Protein AF-A0A804LPM0-F1 (afdb_monomer_lite)

Radius of gyration: 15.23 Å; chains: 1; bounding box: 44×26×36 Å

Sequence (78 aa):
MSDVPISTRLLRHIIDLKRHFKRAGKSKVVPKYFQVGTVVEPASEFYSSRLKNRERKATLVDELLSDQSLKSYRVQPA

Organism: Zea mays (NCBI:txid4577)

Secondary structure (DSSP, 8-state):
---HHHHHHHTHHHH-SSS-PPPP-S--S--SS---------TT-SSSSPPPTTT--SSHHHHHHH-HHHHTTS----

Structure (mmCIF, N/CA/C/O backbone):
data_AF-A0A804LPM0-F1
#
_entry.id   AF-A0A804LPM0-F1
#
loop_
_atom_site.group_PDB
_atom_site.id
_atom_site.type_symbol
_atom_site.label_atom_id
_atom_site.label_alt_id
_atom_site.label_comp_id
_atom_site.label_asym_id
_atom_site.label_entity_id
_atom_site.label_seq_id
_atom_site.pdbx_PDB_ins_code
_atom_site.Cartn_x
_atom_site.Cartn_y
_atom_site.Cartn_z
_atom_site.occupancy
_atom_site.B_iso_or_equiv
_atom_site.auth_seq_id
_atom_site.auth_comp_id
_atom_site.auth_asym_id
_atom_site.auth_atom_id
_atom_site.pdbx_PDB_model_num
ATOM 1 N N . MET A 1 1 ? 3.385 9.635 -20.502 1.00 43.88 1 MET A N 1
ATOM 2 C CA . MET A 1 1 ? 2.763 9.862 -19.173 1.00 43.88 1 MET A CA 1
ATOM 3 C C . MET A 1 1 ? 1.775 8.729 -18.836 1.00 43.88 1 MET A C 1
ATOM 5 O O . MET 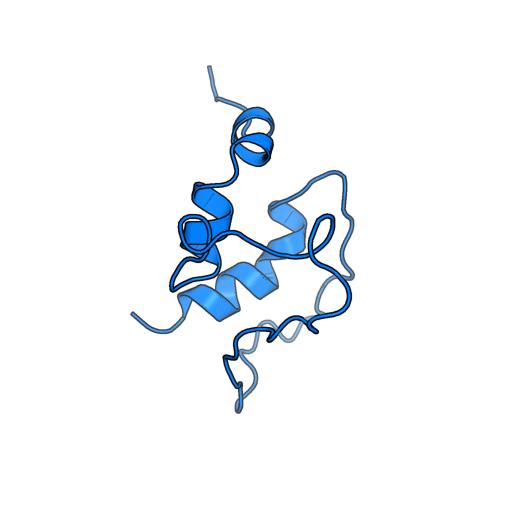A 1 1 ? 0.689 8.995 -18.342 1.00 43.88 1 MET A O 1
ATOM 9 N N . SER A 1 2 ? 2.135 7.463 -19.102 1.00 48.59 2 SER A N 1
ATOM 10 C CA . SER A 1 2 ? 1.215 6.304 -19.035 1.00 48.59 2 SER A CA 1
ATOM 11 C C . SER A 1 2 ? 1.848 5.015 -18.478 1.00 48.59 2 SER A C 1
ATOM 13 O O . SER A 1 2 ? 1.134 4.062 -18.193 1.00 48.59 2 SER A O 1
ATOM 15 N N . ASP A 1 3 ? 3.166 4.982 -18.255 1.00 54.19 3 ASP A N 1
ATOM 16 C CA . ASP A 1 3 ? 3.913 3.744 -17.945 1.00 54.19 3 ASP A CA 1
ATOM 17 C C . ASP A 1 3 ? 4.297 3.589 -16.462 1.00 54.19 3 ASP A C 1
ATOM 19 O O . ASP A 1 3 ? 4.831 2.563 -16.031 1.00 54.19 3 ASP A O 1
ATOM 23 N N . VAL A 1 4 ? 4.014 4.618 -15.662 1.00 63.25 4 VAL A N 1
ATOM 24 C CA . VAL A 1 4 ? 4.419 4.729 -14.254 1.00 63.25 4 VAL A CA 1
ATOM 25 C C . VAL A 1 4 ? 3.920 3.563 -13.379 1.00 63.25 4 VAL A C 1
ATOM 27 O O . VAL A 1 4 ? 4.751 2.966 -12.694 1.00 63.25 4 VAL A O 1
ATOM 30 N N . PRO A 1 5 ? 2.629 3.162 -13.395 1.00 69.00 5 PRO A N 1
ATOM 31 C CA . PRO A 1 5 ? 2.144 2.106 -12.497 1.00 69.00 5 PRO A CA 1
ATOM 32 C C . PRO A 1 5 ? 2.699 0.712 -12.831 1.00 69.00 5 PRO A C 1
ATOM 34 O O . PRO A 1 5 ? 2.783 -0.157 -11.962 1.00 69.00 5 PRO A O 1
ATOM 37 N N . ILE A 1 6 ? 3.088 0.476 -14.085 1.00 70.75 6 ILE A N 1
ATOM 38 C CA . ILE A 1 6 ? 3.558 -0.837 -14.542 1.00 70.75 6 ILE A CA 1
ATOM 39 C C . ILE A 1 6 ? 5.047 -0.990 -14.248 1.00 70.75 6 ILE A C 1
ATOM 41 O O . ILE A 1 6 ? 5.475 -2.022 -13.731 1.00 70.75 6 ILE A O 1
ATOM 45 N N . SER A 1 7 ? 5.825 0.064 -14.499 1.00 67.62 7 SER A N 1
ATOM 46 C CA . SER A 1 7 ? 7.252 0.099 -14.180 1.00 67.62 7 SER A CA 1
ATOM 47 C C . SER A 1 7 ? 7.503 -0.086 -12.679 1.00 67.62 7 SER A C 1
ATOM 49 O O . SER A 1 7 ? 8.311 -0.925 -12.275 1.00 67.62 7 SER A O 1
ATOM 51 N N . THR A 1 8 ? 6.737 0.597 -11.826 1.00 72.69 8 THR A N 1
ATOM 52 C CA . THR A 1 8 ? 6.886 0.479 -10.365 1.00 72.69 8 THR A CA 1
ATOM 53 C C . THR A 1 8 ? 6.516 -0.909 -9.856 1.00 72.69 8 THR A C 1
ATOM 55 O O . THR A 1 8 ? 7.213 -1.458 -9.003 1.00 72.69 8 THR A O 1
ATOM 58 N N . ARG A 1 9 ? 5.494 -1.547 -10.444 1.00 71.62 9 ARG A N 1
ATOM 59 C CA . ARG A 1 9 ? 5.141 -2.952 -10.185 1.00 71.62 9 ARG A CA 1
ATOM 60 C C . ARG A 1 9 ? 6.272 -3.922 -10.542 1.00 71.62 9 ARG A C 1
ATOM 62 O O . ARG A 1 9 ? 6.487 -4.893 -9.813 1.00 71.62 9 ARG A O 1
ATOM 69 N N . LEU A 1 10 ? 6.971 -3.697 -11.651 1.00 69.38 10 LEU A N 1
ATOM 70 C CA . LEU A 1 10 ? 8.073 -4.560 -12.087 1.00 69.38 10 LEU A CA 1
ATOM 71 C C . LEU A 1 10 ? 9.309 -4.411 -11.190 1.00 69.38 10 LEU A C 1
ATOM 73 O O . LEU A 1 10 ? 10.001 -5.395 -10.934 1.00 69.38 10 LEU A O 1
ATOM 77 N N . LEU A 1 11 ? 9.546 -3.211 -10.659 1.00 71.81 11 LEU A N 1
ATOM 78 C CA . LEU A 1 11 ? 10.704 -2.889 -9.822 1.00 71.81 11 LEU A CA 1
ATOM 79 C C . LEU A 1 11 ? 10.464 -3.081 -8.315 1.00 71.81 11 LEU A C 1
ATOM 81 O O . LEU A 1 11 ? 11.317 -2.716 -7.511 1.00 71.81 11 LEU A O 1
ATOM 85 N N . ARG A 1 12 ? 9.354 -3.712 -7.902 1.00 76.62 12 ARG A N 1
ATOM 86 C CA . ARG A 1 12 ? 9.020 -3.926 -6.475 1.00 76.62 12 ARG A CA 1
ATOM 87 C C . ARG A 1 12 ? 10.097 -4.631 -5.658 1.00 76.62 12 ARG A C 1
ATOM 89 O O . ARG A 1 12 ? 10.177 -4.404 -4.461 1.00 76.62 12 ARG A O 1
ATOM 96 N N . HIS A 1 13 ? 10.936 -5.451 -6.287 1.00 69.88 13 HIS A N 1
ATOM 97 C CA . HIS A 1 13 ? 12.043 -6.112 -5.593 1.00 69.88 13 HIS A CA 1
ATOM 98 C C . HIS A 1 13 ? 13.179 -5.152 -5.183 1.00 69.88 13 HIS A C 1
ATOM 100 O O . HIS A 1 13 ? 14.082 -5.568 -4.470 1.00 69.88 13 HIS A O 1
ATOM 106 N N . ILE A 1 14 ? 13.214 -3.927 -5.720 1.00 71.69 14 ILE A N 1
ATOM 107 C CA . ILE A 1 14 ? 14.205 -2.885 -5.384 1.00 71.69 14 ILE A CA 1
ATOM 108 C C . ILE A 1 14 ? 13.651 -1.963 -4.296 1.00 71.69 14 ILE A C 1
ATOM 110 O O . ILE A 1 14 ? 14.409 -1.388 -3.527 1.00 71.69 14 ILE A O 1
ATOM 114 N N . ILE A 1 15 ? 12.324 -1.828 -4.242 1.00 75.44 15 ILE A N 1
ATOM 115 C CA . ILE A 1 15 ? 11.628 -0.878 -3.372 1.00 75.44 15 ILE A CA 1
ATOM 116 C C . ILE A 1 15 ? 11.762 -1.258 -1.889 1.00 75.44 15 ILE A C 1
ATOM 118 O O . ILE A 1 15 ? 11.851 -0.371 -1.048 1.00 75.44 15 ILE A O 1
ATOM 122 N N . ASP A 1 16 ? 11.809 -2.553 -1.565 1.00 71.81 16 ASP A N 1
ATOM 123 C CA . ASP A 1 16 ? 11.960 -3.038 -0.191 1.00 71.81 16 ASP A CA 1
ATOM 124 C C . ASP A 1 16 ? 12.986 -4.179 -0.137 1.00 71.81 16 ASP A C 1
ATOM 126 O O . ASP A 1 16 ? 12.827 -5.201 -0.805 1.00 71.81 16 ASP A O 1
ATOM 130 N N . LEU A 1 17 ? 14.041 -4.012 0.668 1.00 67.50 17 LEU A N 1
ATOM 131 C CA . LEU A 1 17 ? 15.085 -5.025 0.846 1.00 67.50 17 LEU A CA 1
ATOM 132 C C . LEU A 1 17 ? 14.670 -6.158 1.796 1.00 67.50 17 LEU A C 1
ATOM 134 O O . LEU A 1 17 ? 15.270 -7.229 1.741 1.00 67.50 17 LEU A O 1
ATOM 138 N N . LYS A 1 18 ? 13.656 -5.957 2.650 1.00 72.62 18 LYS A N 1
ATOM 139 C CA . LYS A 1 18 ? 13.143 -6.990 3.567 1.00 72.62 18 LYS A CA 1
ATOM 140 C C . LYS A 1 18 ? 12.093 -7.880 2.909 1.00 72.62 18 LYS A C 1
ATOM 142 O O . LYS A 1 18 ? 11.915 -9.028 3.315 1.00 72.62 18 LYS A O 1
ATOM 147 N N . ARG A 1 19 ? 11.379 -7.370 1.904 1.00 76.50 19 ARG A N 1
ATOM 148 C CA . ARG A 1 19 ? 10.337 -8.120 1.191 1.00 76.50 19 ARG A CA 1
ATOM 149 C C . ARG A 1 19 ? 10.857 -8.645 -0.140 1.00 76.50 19 ARG A C 1
ATOM 151 O O . ARG A 1 19 ? 10.859 -7.961 -1.160 1.00 76.50 19 ARG A O 1
ATOM 158 N N . HIS A 1 20 ? 11.236 -9.920 -0.149 1.00 77.31 20 HIS A N 1
ATOM 159 C CA . HIS A 1 20 ? 11.644 -10.605 -1.371 1.00 77.31 20 HIS A CA 1
ATOM 160 C C . HIS A 1 20 ? 10.429 -11.042 -2.197 1.00 77.31 20 HIS A C 1
ATOM 162 O O . HIS A 1 20 ? 9.765 -12.036 -1.905 1.00 77.31 20 HIS A O 1
ATOM 168 N N . PHE A 1 21 ? 10.148 -10.304 -3.269 1.00 78.25 21 PHE A N 1
ATOM 169 C CA . PHE A 1 21 ? 9.143 -10.690 -4.258 1.00 78.25 21 PHE A CA 1
ATOM 170 C C . PHE A 1 21 ? 9.719 -11.675 -5.281 1.00 78.25 21 PHE A C 1
ATOM 172 O O . PHE A 1 21 ? 10.878 -11.564 -5.690 1.00 78.25 21 PHE A O 1
ATOM 179 N N . LYS A 1 22 ? 8.886 -12.607 -5.766 1.00 77.62 22 LYS A N 1
ATOM 180 C CA . L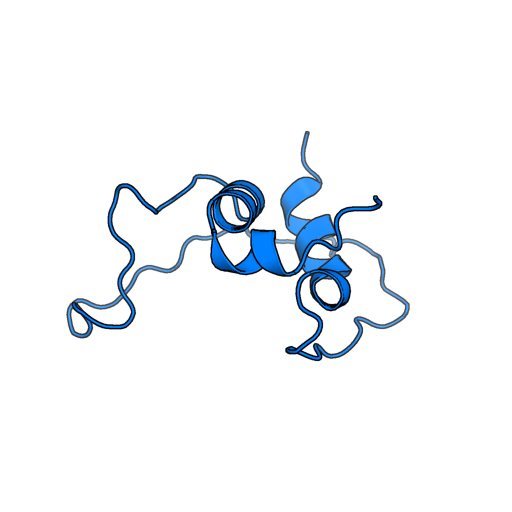YS A 1 22 ? 9.248 -13.463 -6.906 1.00 77.62 22 LYS A CA 1
ATOM 181 C C . LYS A 1 22 ? 9.590 -12.576 -8.104 1.00 77.62 22 LYS A C 1
ATOM 183 O O . LYS A 1 22 ? 8.772 -11.750 -8.516 1.00 77.62 22 LYS A O 1
ATOM 188 N N . ARG A 1 23 ? 10.794 -12.742 -8.661 1.00 66.69 23 ARG A N 1
ATOM 189 C CA . ARG A 1 23 ? 11.203 -12.022 -9.872 1.00 66.69 23 ARG A CA 1
ATOM 190 C C . ARG A 1 23 ? 10.244 -12.389 -10.999 1.00 66.69 23 ARG A C 1
ATOM 192 O O . ARG A 1 23 ? 10.064 -13.568 -11.298 1.00 66.69 23 ARG A O 1
ATOM 199 N N . ALA A 1 24 ? 9.641 -11.382 -11.624 1.00 63.12 24 ALA A N 1
ATOM 200 C CA . ALA A 1 24 ? 8.982 -11.593 -12.902 1.00 63.12 24 ALA A CA 1
ATOM 201 C C . ALA A 1 24 ? 10.063 -12.073 -13.885 1.00 63.12 24 ALA A C 1
ATOM 203 O O . ALA A 1 24 ? 11.102 -11.424 -14.025 1.00 63.12 24 ALA A O 1
ATOM 204 N N . GLY A 1 25 ? 9.873 -13.251 -14.487 1.00 58.06 25 GLY A N 1
ATOM 205 C CA . GLY A 1 25 ? 10.787 -13.784 -15.501 1.00 58.06 25 GLY A CA 1
ATOM 206 C C . GLY A 1 25 ? 10.921 -12.835 -16.699 1.00 58.06 25 GLY A C 1
ATOM 207 O O . GLY A 1 25 ? 10.269 -11.799 -16.750 1.00 58.06 25 GLY A O 1
ATOM 208 N N . LYS A 1 26 ? 11.743 -13.202 -17.693 1.00 54.62 26 LYS A N 1
ATOM 209 C CA . LYS A 1 26 ? 12.158 -12.396 -18.871 1.00 54.62 26 LYS A CA 1
ATOM 210 C C . LYS A 1 26 ? 11.036 -11.706 -19.686 1.00 54.62 26 LYS A C 1
ATOM 212 O O . LYS A 1 26 ? 11.342 -10.944 -20.594 1.00 54.62 26 LYS A O 1
ATOM 217 N N . SER A 1 27 ? 9.764 -11.890 -19.344 1.00 53.78 27 SER A N 1
ATOM 218 C CA . SER A 1 27 ? 8.673 -10.980 -19.702 1.00 53.78 27 SER A CA 1
ATOM 219 C C . SER A 1 27 ? 8.728 -9.696 -18.862 1.00 53.78 27 SER A C 1
ATOM 221 O O . SER A 1 27 ? 7.871 -9.435 -18.024 1.00 53.78 27 SER A O 1
ATOM 223 N N . LYS A 1 28 ? 9.703 -8.828 -19.160 1.00 57.59 28 LYS A N 1
ATOM 224 C CA . LYS A 1 28 ? 9.623 -7.377 -18.879 1.00 57.59 28 LYS A CA 1
ATOM 225 C C . LYS A 1 28 ? 8.598 -6.676 -19.793 1.00 57.59 28 LYS A C 1
ATOM 227 O O . LYS A 1 28 ? 8.650 -5.467 -19.985 1.00 57.59 28 LYS A O 1
ATOM 232 N N . VAL A 1 29 ? 7.716 -7.451 -20.419 1.00 60.12 29 VAL A N 1
ATOM 233 C CA . VAL A 1 29 ? 6.722 -6.989 -21.372 1.00 60.12 29 VAL A CA 1
ATOM 234 C C . VAL A 1 29 ? 5.493 -6.634 -20.562 1.00 60.12 29 VAL A C 1
ATOM 236 O O . VAL A 1 29 ? 4.890 -7.487 -19.911 1.00 60.12 29 VAL A O 1
ATOM 239 N N . VAL A 1 30 ? 5.171 -5.346 -20.575 1.00 64.75 30 VAL A N 1
ATOM 240 C CA . VAL A 1 30 ? 3.882 -4.827 -20.136 1.00 64.75 30 VAL A CA 1
ATOM 241 C C . VAL A 1 30 ? 2.789 -5.728 -20.727 1.00 64.75 30 VAL A C 1
ATOM 243 O O . VAL A 1 30 ? 2.746 -5.879 -21.950 1.00 64.75 30 VAL A O 1
ATOM 246 N N . PRO A 1 31 ? 1.949 -6.387 -19.909 1.00 73.44 31 PRO A N 1
ATOM 247 C CA . PRO A 1 31 ? 0.889 -7.231 -20.443 1.00 73.44 31 PRO A CA 1
ATOM 248 C C . PRO A 1 31 ? -0.006 -6.393 -21.362 1.00 73.44 31 PRO A C 1
ATOM 250 O O . PRO A 1 31 ? -0.351 -5.262 -21.025 1.00 73.44 31 PRO A O 1
ATOM 253 N N . LYS A 1 32 ? -0.382 -6.950 -22.523 1.00 74.75 32 LYS A N 1
ATOM 254 C CA . LYS A 1 32 ? -1.168 -6.250 -23.559 1.00 74.75 32 LYS A CA 1
ATOM 255 C C . LYS A 1 32 ? -2.465 -5.644 -23.014 1.00 74.75 32 LYS A C 1
ATOM 257 O O . LYS A 1 32 ? -2.914 -4.613 -23.500 1.00 74.75 32 LYS A O 1
ATOM 262 N N . TYR A 1 33 ? -3.037 -6.281 -21.997 1.00 77.88 33 TYR A N 1
ATOM 263 C CA . TYR A 1 33 ? -4.204 -5.795 -21.282 1.00 77.88 33 TYR A CA 1
ATOM 264 C C . TYR A 1 33 ? -3.873 -5.705 -19.798 1.00 77.88 33 TYR A C 1
ATOM 266 O O . TYR A 1 33 ? -3.409 -6.672 -19.191 1.00 77.88 33 TYR A O 1
ATOM 274 N N . PHE A 1 34 ? -4.113 -4.536 -19.218 1.00 77.00 34 PHE A N 1
ATOM 275 C CA . PHE A 1 34 ? -4.008 -4.298 -17.789 1.00 77.00 34 PHE A CA 1
ATOM 276 C C . PHE A 1 34 ? -5.170 -3.413 -17.351 1.00 77.00 34 PHE A C 1
ATOM 278 O O . PHE A 1 34 ? -5.615 -2.542 -18.095 1.00 77.00 34 PHE A O 1
ATOM 285 N N . GLN A 1 35 ? -5.655 -3.640 -16.135 1.00 81.38 35 GLN A N 1
ATOM 286 C CA . GLN A 1 35 ? -6.659 -2.797 -15.506 1.00 81.38 35 GLN A CA 1
ATOM 287 C C . GLN A 1 35 ? -6.061 -2.196 -14.241 1.00 81.38 35 GLN A C 1
ATOM 289 O O . GLN A 1 35 ? -5.392 -2.884 -13.467 1.00 81.38 35 GLN A O 1
ATOM 294 N N . VAL A 1 36 ? -6.294 -0.903 -14.054 1.00 82.25 36 VAL A N 1
ATOM 295 C CA . VAL A 1 36 ? -5.998 -0.204 -12.807 1.00 82.25 36 VAL A CA 1
ATOM 296 C C . VAL A 1 36 ? -7.312 -0.074 -12.051 1.00 82.25 36 VAL A C 1
ATOM 298 O O . VAL A 1 36 ? -8.316 0.341 -12.624 1.00 82.25 36 VAL A O 1
ATOM 301 N N . GLY A 1 37 ? -7.309 -0.463 -10.781 1.00 83.62 37 GLY A N 1
ATOM 302 C CA . GLY A 1 37 ? -8.474 -0.388 -9.912 1.00 83.62 37 GLY A CA 1
ATOM 303 C C . GLY A 1 37 ? -8.054 -0.119 -8.475 1.00 83.62 37 GLY A C 1
ATOM 304 O O . GLY A 1 37 ? -6.917 -0.401 -8.092 1.00 83.62 37 GLY A O 1
ATOM 305 N N . THR A 1 38 ? -8.980 0.430 -7.700 1.00 84.56 38 THR A N 1
ATOM 306 C CA . THR A 1 38 ? -8.786 0.755 -6.285 1.00 84.56 38 THR A CA 1
ATOM 307 C C . THR A 1 38 ? -9.477 -0.299 -5.430 1.00 84.56 38 THR A C 1
ATOM 309 O O . THR A 1 38 ? -10.572 -0.751 -5.765 1.00 84.56 38 THR A O 1
ATOM 312 N N . VAL A 1 39 ? -8.850 -0.700 -4.325 1.00 83.75 39 VAL A N 1
ATOM 313 C CA . VAL A 1 39 ? -9.455 -1.646 -3.381 1.00 83.75 39 VAL A CA 1
ATOM 314 C C . VAL A 1 39 ? -10.571 -0.941 -2.606 1.00 83.75 39 VAL A C 1
ATOM 316 O O . VAL A 1 39 ? -10.357 0.130 -2.039 1.00 83.75 39 VAL A O 1
ATOM 319 N N . VAL A 1 40 ? -11.764 -1.541 -2.587 1.00 83.00 40 VAL A N 1
ATOM 320 C CA . VAL A 1 40 ? -12.888 -1.093 -1.754 1.00 83.00 40 VAL A CA 1
ATOM 321 C C . VAL A 1 40 ? -12.909 -1.955 -0.498 1.00 83.00 40 VAL A C 1
ATOM 323 O O . VAL A 1 40 ? -13.186 -3.150 -0.560 1.00 83.00 40 VAL A O 1
ATOM 326 N N . GLU A 1 41 ? -12.565 -1.350 0.633 1.00 78.94 41 GLU A N 1
ATOM 327 C CA . GLU A 1 41 ? -12.498 -2.041 1.922 1.00 78.94 41 GLU A CA 1
ATOM 328 C C . GLU A 1 41 ? -13.910 -2.312 2.475 1.00 78.94 41 GLU A C 1
ATOM 330 O O . GLU A 1 41 ? -14.795 -1.455 2.356 1.00 78.94 41 GLU A O 1
ATOM 335 N N . PRO A 1 42 ? -14.139 -3.479 3.100 1.00 78.19 42 PRO A N 1
ATOM 336 C CA . PRO A 1 42 ? -15.417 -3.803 3.717 1.00 78.19 42 PRO A CA 1
ATOM 337 C C . PRO A 1 42 ? -15.645 -2.986 4.993 1.00 78.19 42 PRO A C 1
ATOM 339 O O . PRO A 1 42 ? -14.717 -2.660 5.730 1.00 78.19 42 PRO A O 1
ATOM 342 N N . ALA A 1 43 ? -16.913 -2.737 5.326 1.00 75.12 43 ALA A N 1
ATOM 343 C CA . ALA A 1 43 ? -17.297 -2.014 6.542 1.00 75.12 43 ALA A CA 1
ATOM 344 C C . ALA A 1 43 ? -16.980 -2.764 7.855 1.00 75.12 43 ALA A C 1
ATOM 346 O O . ALA A 1 43 ? -17.254 -2.250 8.928 1.00 75.12 43 ALA A O 1
ATOM 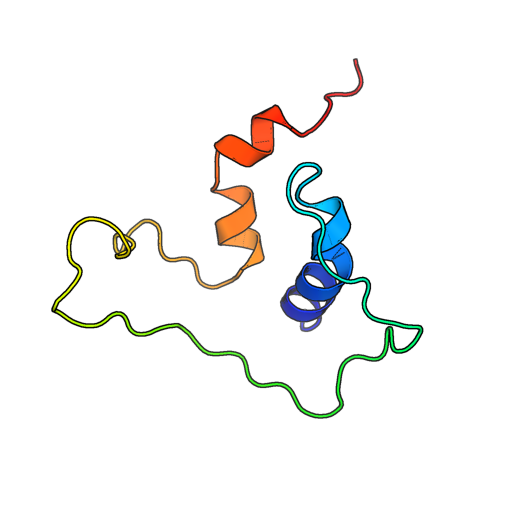347 N N . SER A 1 44 ? -16.430 -3.979 7.810 1.00 78.25 44 SER A N 1
ATOM 348 C CA . SER A 1 44 ? -16.111 -4.749 9.019 1.00 78.25 44 SER A CA 1
ATOM 349 C C . SER A 1 44 ? -14.749 -4.395 9.626 1.00 78.25 44 SER A C 1
ATOM 351 O O . SER A 1 44 ? -14.528 -4.654 10.805 1.00 78.25 44 SER A O 1
ATOM 353 N N . GLU A 1 45 ? -13.828 -3.818 8.852 1.00 69.06 45 GLU A N 1
ATOM 354 C CA . GLU A 1 45 ? -12.446 -3.582 9.282 1.00 69.06 45 GLU A CA 1
ATOM 355 C C . GLU A 1 45 ? -12.128 -2.081 9.287 1.00 69.06 45 GLU A C 1
ATOM 357 O O . GLU A 1 45 ? -11.578 -1.520 8.343 1.00 69.06 45 GLU A O 1
ATOM 362 N N . PHE A 1 46 ? -12.517 -1.392 10.362 1.00 63.47 46 PHE A N 1
ATOM 363 C CA . PHE A 1 46 ? -12.391 0.069 10.448 1.00 63.47 46 PHE A CA 1
ATOM 364 C C . PHE A 1 46 ? -11.023 0.579 10.919 1.00 63.47 46 PHE A C 1
ATOM 366 O O . PHE A 1 46 ? -10.653 1.696 10.561 1.00 63.47 46 PHE A O 1
ATOM 373 N N . TYR A 1 47 ? -10.296 -0.191 11.735 1.00 66.88 47 TYR A N 1
ATOM 374 C CA . TYR A 1 47 ? -9.133 0.325 12.474 1.00 66.88 47 TYR A CA 1
ATOM 375 C C . TYR A 1 47 ? -7.773 -0.178 11.980 1.00 66.88 47 TYR A C 1
ATOM 377 O O . TYR A 1 47 ? -6.777 0.506 12.196 1.00 66.88 47 TYR A O 1
ATOM 385 N N . SER A 1 48 ? -7.704 -1.351 11.348 1.00 72.69 48 SER A N 1
ATOM 386 C CA . SER A 1 48 ? -6.431 -1.997 10.994 1.00 72.69 48 SER A CA 1
ATOM 387 C C . SER A 1 48 ? -6.068 -1.874 9.516 1.00 72.69 48 SER A C 1
ATOM 389 O O . SER A 1 48 ? -4.908 -1.627 9.199 1.00 72.69 48 SER A O 1
ATOM 391 N N . SER A 1 49 ? -7.031 -2.063 8.614 1.00 71.19 49 SER A N 1
ATOM 392 C CA . SER A 1 49 ? -6.783 -2.147 7.170 1.00 71.19 49 SER A CA 1
ATOM 393 C C . SER A 1 49 ? -7.217 -0.906 6.394 1.00 71.19 49 SER A C 1
ATOM 395 O O . SER A 1 49 ? -6.744 -0.712 5.279 1.00 71.19 49 SER A O 1
ATOM 397 N N . ARG A 1 50 ? -8.060 -0.045 6.985 1.00 77.44 50 ARG A N 1
ATOM 398 C CA . ARG A 1 50 ? -8.656 1.107 6.302 1.00 77.44 50 ARG A CA 1
ATOM 399 C C . ARG A 1 50 ? -7.762 2.340 6.256 1.00 77.44 50 ARG A C 1
ATOM 401 O O . ARG A 1 50 ? -7.428 2.923 7.288 1.00 77.44 50 ARG A O 1
ATOM 408 N N . LEU A 1 51 ? -7.488 2.819 5.042 1.00 75.75 51 LEU A N 1
ATOM 409 C CA . LEU A 1 51 ? -6.771 4.078 4.820 1.00 75.75 51 LEU A CA 1
ATOM 410 C C . LEU A 1 51 ? -7.686 5.305 4.991 1.00 75.75 51 LEU A C 1
ATOM 412 O 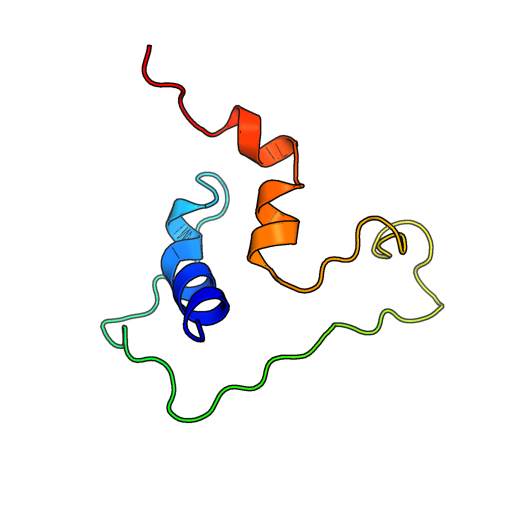O . LEU A 1 51 ? -8.824 5.331 4.501 1.00 75.75 51 LEU A O 1
ATOM 416 N N . LYS A 1 52 ? -7.186 6.371 5.631 1.00 77.56 52 LYS A N 1
ATOM 417 C CA . LYS A 1 52 ? -7.929 7.640 5.758 1.00 77.56 52 LYS A CA 1
ATOM 418 C C . LYS A 1 52 ? -8.018 8.344 4.404 1.00 77.56 52 LYS A C 1
ATOM 420 O O . LYS A 1 52 ? -7.097 8.284 3.598 1.00 77.56 52 LYS A O 1
ATOM 425 N N . ASN A 1 53 ? -9.076 9.128 4.180 1.00 77.50 53 ASN A N 1
ATOM 426 C CA . ASN A 1 53 ? -9.265 9.865 2.918 1.00 77.50 53 ASN A CA 1
ATOM 427 C C . ASN A 1 53 ? -8.083 10.778 2.536 1.00 77.50 53 ASN A C 1
ATOM 429 O O . ASN A 1 53 ? -7.884 11.040 1.358 1.00 77.50 53 ASN A O 1
ATOM 433 N N . ARG A 1 54 ? -7.300 11.257 3.513 1.00 76.69 54 ARG A N 1
ATOM 434 C CA . ARG A 1 54 ? -6.116 12.105 3.278 1.00 76.69 54 ARG A CA 1
ATOM 435 C C . ARG A 1 54 ? -4.888 11.330 2.791 1.00 76.69 54 ARG A C 1
ATOM 437 O O . ARG A 1 54 ? -4.012 11.908 2.153 1.00 76.69 54 ARG A O 1
ATOM 444 N N . GLU A 1 55 ? -4.823 10.049 3.126 1.00 77.50 55 GLU A N 1
ATOM 445 C CA . GLU A 1 55 ? -3.715 9.152 2.794 1.00 77.50 55 GLU A CA 1
ATOM 446 C C . GLU A 1 55 ? -3.946 8.463 1.441 1.00 77.50 55 GLU A C 1
ATOM 448 O O . GLU A 1 55 ? -2.988 8.044 0.803 1.00 77.50 55 GLU A O 1
ATOM 453 N N . ARG A 1 56 ? -5.197 8.418 0.954 1.00 80.62 56 ARG A N 1
ATOM 454 C CA . ARG A 1 56 ? -5.540 7.900 -0.379 1.00 80.62 56 ARG A CA 1
ATOM 455 C C . ARG A 1 56 ? -4.963 8.811 -1.462 1.00 80.62 56 ARG A C 1
ATOM 457 O O . ARG A 1 56 ? -5.339 9.983 -1.542 1.00 80.62 56 ARG A O 1
ATOM 464 N N . LYS A 1 57 ? -4.073 8.284 -2.307 1.00 82.94 57 LYS A N 1
ATOM 465 C CA . LYS A 1 57 ? -3.511 9.025 -3.445 1.00 82.94 57 LYS A CA 1
ATOM 466 C C . LYS A 1 57 ? -4.058 8.506 -4.768 1.00 82.94 57 LYS A C 1
ATOM 468 O O . LYS A 1 57 ?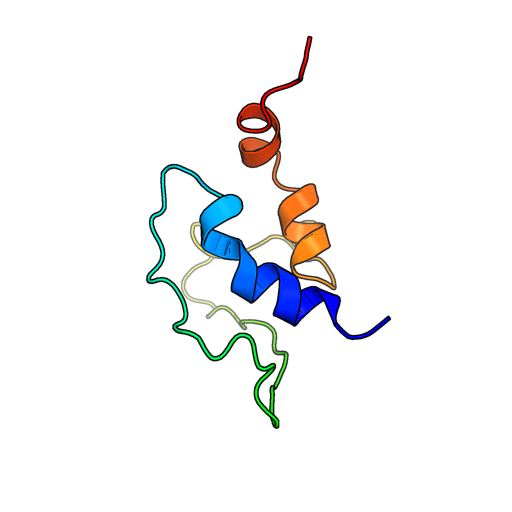 -4.615 7.419 -4.863 1.00 82.94 57 LYS A O 1
ATOM 473 N N . ALA A 1 58 ? -3.896 9.311 -5.816 1.00 80.31 58 ALA A N 1
ATOM 474 C CA . ALA A 1 58 ? -4.356 8.964 -7.159 1.00 80.31 58 ALA A CA 1
ATOM 475 C C . ALA A 1 58 ? -3.455 7.929 -7.856 1.00 80.31 58 ALA A C 1
ATOM 477 O O . ALA A 1 58 ? -3.879 7.283 -8.813 1.00 80.31 58 ALA A O 1
ATOM 478 N N . THR A 1 59 ? -2.201 7.786 -7.414 1.00 81.25 59 THR A N 1
ATOM 479 C CA . THR A 1 59 ? -1.234 6.873 -8.030 1.00 81.25 59 THR A CA 1
ATOM 480 C C . THR A 1 59 ? -0.429 6.126 -6.977 1.00 81.25 59 THR A C 1
ATOM 482 O O . THR A 1 59 ? -0.051 6.695 -5.957 1.00 81.25 59 THR A O 1
ATOM 485 N N . LEU A 1 60 ? -0.081 4.873 -7.284 1.00 79.62 60 LEU A N 1
ATOM 486 C CA . LEU A 1 60 ? 0.734 4.011 -6.420 1.00 79.62 60 LEU A CA 1
ATOM 487 C C . LEU A 1 60 ? 2.098 4.632 -6.059 1.00 79.62 60 LEU A C 1
ATOM 489 O O . LEU A 1 60 ? 2.643 4.371 -4.993 1.00 79.62 60 LEU A O 1
ATOM 493 N N . VAL A 1 61 ? 2.672 5.444 -6.953 1.00 79.88 61 VAL A N 1
ATOM 494 C CA . VAL A 1 61 ? 3.964 6.108 -6.704 1.00 79.88 61 VAL A CA 1
ATOM 495 C C . VAL A 1 61 ? 3.836 7.205 -5.665 1.00 79.88 61 VAL A C 1
ATOM 497 O O . VAL A 1 61 ? 4.717 7.345 -4.825 1.00 79.88 61 VAL A O 1
ATOM 500 N N . ASP A 1 62 ? 2.748 7.967 -5.713 1.00 80.25 62 ASP A N 1
ATOM 501 C CA . ASP A 1 62 ? 2.509 9.033 -4.747 1.00 80.25 62 ASP A CA 1
ATOM 502 C C . ASP A 1 62 ? 2.251 8.458 -3.344 1.00 80.25 62 ASP A C 1
ATOM 504 O O . ASP A 1 62 ? 2.760 8.983 -2.355 1.00 80.25 62 ASP A O 1
ATOM 508 N N . GLU A 1 63 ? 1.572 7.307 -3.254 1.00 80.38 63 GLU A N 1
ATOM 509 C CA . GLU A 1 63 ? 1.450 6.556 -1.994 1.00 80.38 63 GLU A CA 1
ATOM 510 C C . GLU A 1 63 ? 2.831 6.149 -1.466 1.00 80.38 63 GLU A C 1
ATOM 512 O O . GLU A 1 63 ? 3.170 6.442 -0.319 1.00 80.38 63 GLU A O 1
ATOM 517 N N . LEU A 1 64 ? 3.670 5.569 -2.329 1.00 79.50 64 LEU A N 1
ATOM 518 C CA . LEU A 1 64 ? 5.017 5.128 -1.972 1.00 79.50 64 LEU A CA 1
ATOM 519 C C . LEU A 1 64 ? 5.924 6.276 -1.500 1.00 79.50 64 LEU A C 1
ATOM 521 O O . LEU A 1 64 ? 6.701 6.106 -0.566 1.00 79.50 64 LEU A O 1
ATOM 525 N N . LEU A 1 65 ? 5.845 7.446 -2.140 1.00 79.69 65 LEU A N 1
ATOM 526 C CA . LEU A 1 65 ? 6.633 8.626 -1.766 1.00 79.69 65 LEU A CA 1
ATOM 527 C C . LEU A 1 65 ? 6.132 9.286 -0.475 1.00 79.69 65 LEU A C 1
ATOM 529 O O . LEU A 1 65 ? 6.915 9.921 0.244 1.00 79.69 65 LEU A O 1
ATOM 533 N N . SER A 1 66 ? 4.836 9.153 -0.187 1.00 80.31 66 SER A N 1
ATOM 534 C CA . SER A 1 66 ? 4.231 9.645 1.048 1.00 80.31 66 SER A CA 1
ATOM 535 C C . SER A 1 66 ? 4.560 8.773 2.263 1.00 80.31 66 SER A C 1
ATOM 537 O O . SER A 1 66 ? 4.583 9.291 3.380 1.00 80.31 66 SER A O 1
ATOM 539 N N . ASP A 1 67 ? 4.887 7.493 2.055 1.00 78.69 67 ASP A N 1
ATOM 540 C CA . ASP A 1 67 ? 5.278 6.581 3.127 1.00 78.69 67 ASP A CA 1
ATOM 541 C C . ASP A 1 67 ? 6.647 6.969 3.710 1.00 78.69 67 ASP A C 1
ATOM 543 O O . ASP A 1 67 ? 7.707 6.894 3.078 1.00 78.69 67 ASP A O 1
ATOM 547 N N . GLN A 1 68 ? 6.621 7.415 4.962 1.00 68.56 68 GLN A N 1
ATOM 548 C CA . GLN A 1 68 ? 7.799 7.891 5.675 1.00 68.56 68 GLN A CA 1
ATOM 549 C C . GLN A 1 68 ? 8.756 6.750 6.051 1.00 68.56 68 GLN A C 1
ATOM 551 O O . GLN A 1 68 ? 9.953 6.995 6.199 1.00 68.56 68 GLN A O 1
ATOM 556 N N . SER A 1 69 ? 8.263 5.511 6.155 1.00 68.50 69 SER A N 1
ATOM 557 C CA . SER A 1 69 ? 9.062 4.340 6.541 1.00 68.50 69 SER A CA 1
ATOM 558 C C . SER A 1 69 ? 10.086 3.937 5.474 1.00 68.50 69 SER A C 1
ATOM 560 O O . SER A 1 69 ? 11.169 3.444 5.793 1.00 68.50 69 SER A O 1
ATOM 562 N N . LEU A 1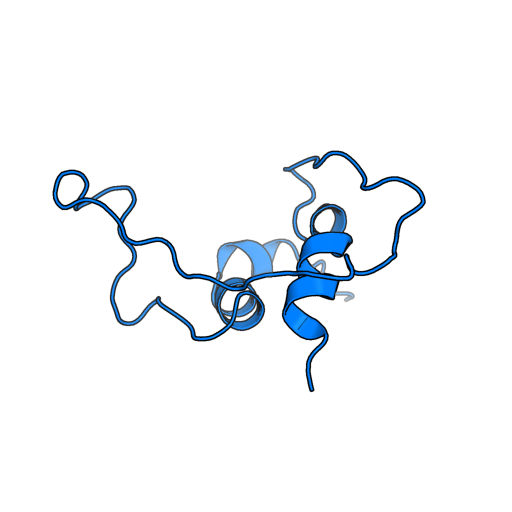 70 ? 9.788 4.226 4.205 1.00 64.75 70 LEU A N 1
ATOM 563 C CA . LEU A 1 70 ? 10.671 3.945 3.074 1.00 64.75 70 LEU A CA 1
ATOM 564 C C . LEU A 1 70 ? 11.793 4.979 2.929 1.00 64.75 70 LEU A C 1
ATOM 566 O O . LEU A 1 70 ? 12.850 4.673 2.375 1.00 64.75 70 LEU A O 1
ATOM 570 N N . LYS A 1 71 ? 11.613 6.194 3.468 1.00 62.22 71 LYS A N 1
ATOM 571 C CA . LYS A 1 71 ? 12.632 7.259 3.416 1.00 62.22 71 LYS A CA 1
ATOM 572 C C . LYS A 1 71 ? 13.890 6.889 4.197 1.00 62.22 71 LYS A C 1
ATOM 574 O O . LYS A 1 71 ? 14.985 7.212 3.752 1.00 62.22 71 LYS A O 1
ATOM 579 N N . SER A 1 72 ? 13.741 6.175 5.312 1.00 60.72 72 SER A N 1
ATOM 580 C CA . SER A 1 72 ? 14.852 5.702 6.150 1.00 60.72 72 SER A CA 1
ATOM 581 C C . SER A 1 72 ? 15.693 4.612 5.482 1.00 60.72 72 SER A C 1
ATOM 583 O O . SER A 1 72 ? 16.833 4.392 5.876 1.00 60.72 72 SER A O 1
ATOM 585 N N . TYR A 1 73 ? 15.132 3.922 4.485 1.00 58.97 73 TYR A N 1
ATOM 586 C CA . TYR A 1 73 ? 15.800 2.836 3.769 1.00 58.97 73 TYR A CA 1
ATOM 587 C C . TYR A 1 73 ? 16.560 3.319 2.526 1.00 58.97 73 TYR A C 1
ATOM 589 O O . TYR A 1 73 ? 17.406 2.605 1.984 1.00 58.97 73 TYR A O 1
ATOM 597 N N . ARG A 1 74 ? 16.291 4.551 2.075 1.00 58.38 74 ARG A N 1
ATOM 598 C CA . ARG A 1 74 ? 17.098 5.210 1.053 1.00 58.38 74 ARG A CA 1
ATOM 599 C C . ARG A 1 74 ? 18.442 5.545 1.686 1.00 58.38 74 ARG A C 1
ATOM 601 O O . ARG A 1 74 ? 18.548 6.513 2.431 1.00 58.38 74 ARG A O 1
ATOM 608 N N . VAL A 1 75 ? 19.456 4.733 1.391 1.00 58.03 75 VAL A N 1
ATOM 609 C CA . VAL A 1 75 ? 20.849 5.055 1.707 1.00 58.03 75 VAL A CA 1
ATOM 610 C C . VAL A 1 75 ? 21.109 6.439 1.120 1.00 58.03 75 VAL A C 1
ATOM 612 O O . VAL A 1 75 ? 21.080 6.605 -0.100 1.00 58.03 75 VAL A O 1
ATOM 615 N N . GLN A 1 76 ? 21.249 7.448 1.979 1.00 47.00 76 GLN A N 1
ATOM 616 C CA . GLN A 1 76 ? 21.744 8.739 1.534 1.00 47.00 76 GLN A CA 1
ATOM 617 C C . GLN A 1 76 ? 23.200 8.492 1.134 1.00 47.00 76 GLN A C 1
ATOM 619 O O . GLN A 1 76 ? 23.970 8.039 1.984 1.00 47.00 76 GLN A O 1
ATOM 624 N N . PRO A 1 77 ? 23.587 8.685 -0.139 1.00 47.72 77 PRO A N 1
ATOM 625 C CA . PRO A 1 77 ? 24.999 8.845 -0.420 1.00 47.72 77 PRO A CA 1
ATOM 626 C C . PRO A 1 77 ? 25.447 10.086 0.358 1.00 47.72 77 PRO A C 1
ATOM 628 O O . PRO A 1 77 ? 24.783 11.122 0.285 1.00 47.72 77 PRO A O 1
ATOM 631 N N . ALA A 1 78 ? 26.480 9.904 1.178 1.00 42.75 78 ALA A N 1
ATOM 632 C CA . ALA A 1 78 ? 27.148 10.984 1.894 1.00 42.75 78 ALA A CA 1
ATOM 633 C C . ALA A 1 78 ? 27.620 12.083 0.931 1.00 42.75 78 ALA A C 1
ATOM 635 O O . ALA A 1 78 ? 27.943 11.742 -0.234 1.00 42.75 78 ALA A O 1
#

Foldseek 3Di:
DPCVQVVCVQCVCVQDVVDHDDHDPPCPDDPPDDDDDDDDDDPPDDPDPDDDPVLDDPGPVVNSVPDPVSVVVPPDDD

InterPro domains:
  IPR014810 Fcf2 pre-rRNA processing, C-terminal [PF08698] (11-74)
  IPR039883 Fcf2/DNTTIP2 [PTHR21686] (11-77)

pLDDT: mean 70.71, std 10.21, range [42.75, 84.56]